Protein AF-A0A8J6Y4R6-F1 (afdb_monomer)

pLDDT: mean 85.33, std 13.42, range [35.78, 97.19]

Mean predicted aligned error: 8.2 Å

InterPro domains:
  IPR002528 Multi antimicrobial extrusion protein [PF01554] (42-124)
  IPR050222 Multi Antimicrobial Extrusion (MATE) [PTHR43298] (30-122)

Secondary structure (DSSP, 8-state):
-----------HHHHHHHHHHT----TTSS-HHHHHHHHHHHHHHHHHHHHHHHHHHHHHHHTT-HHHHHHHHHHHHHHHHHHHHHHHHHHHHHHHHHHHHHTT-HHHHHHHHHHHHHHHHHH-

Radius of gyration: 20.95 Å; Cα contacts (8 Å, |Δi|>4): 42; chains: 1; bounding box: 41×21×72 Å

Foldseek 3Di:
DDDDDDDDPDDLVVLLVCLVVVPDDDCLDDDVVSSCSSVVNVVVVVVVVVVVVVVVVLVVQVVVDPVSSVVVVVVVVVVCVVCVVVVVLVVVLVVQLVVCVSVVNNVSSVVSNVVSVVVVVVVD

Organism: NCBI:txid2886004

Structure (mmCIF, N/CA/C/O backbone):
data_AF-A0A8J6Y4R6-F1
#
_entry.id   AF-A0A8J6Y4R6-F1
#
loop_
_atom_site.group_PDB
_atom_site.id
_atom_site.type_symbol
_atom_site.label_atom_id
_atom_site.label_alt_id
_atom_site.label_comp_id
_atom_site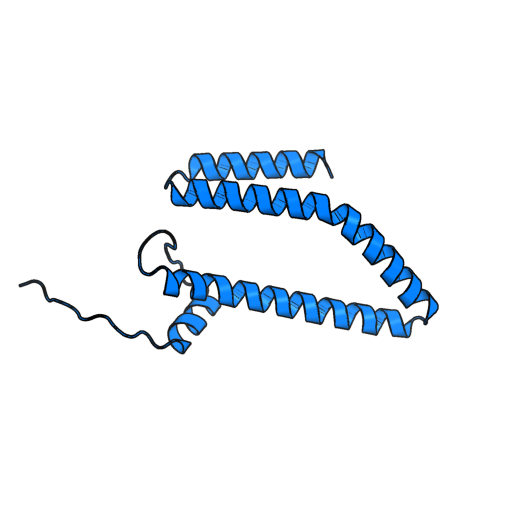.label_asym_id
_atom_site.label_entity_id
_atom_site.label_seq_id
_atom_site.pdbx_PDB_ins_code
_atom_site.Cartn_x
_atom_site.Cartn_y
_atom_site.Cartn_z
_atom_site.occupancy
_atom_site.B_iso_or_equiv
_atom_site.auth_seq_id
_atom_site.auth_comp_id
_atom_site.auth_asym_id
_atom_site.auth_atom_id
_atom_site.pdbx_PDB_model_num
ATOM 1 N N . MET A 1 1 ? 5.027 -7.018 -48.874 1.00 44.41 1 MET A N 1
AT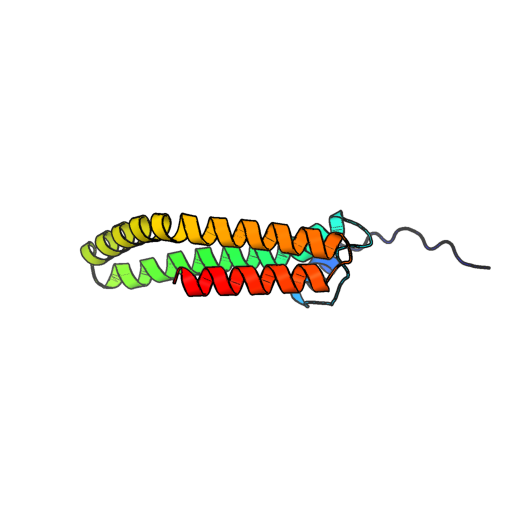OM 2 C CA . MET A 1 1 ? 4.641 -7.970 -47.812 1.00 44.41 1 MET A CA 1
ATOM 3 C C . MET A 1 1 ? 5.320 -7.558 -46.516 1.00 44.41 1 MET A C 1
ATOM 5 O O . MET A 1 1 ? 6.466 -7.919 -46.334 1.00 44.41 1 MET A O 1
ATOM 9 N N . VAL A 1 2 ? 4.667 -6.725 -45.706 1.00 45.47 2 VAL A N 1
ATOM 10 C CA . VAL A 1 2 ? 4.411 -6.880 -44.259 1.00 45.47 2 VAL A CA 1
ATOM 11 C C . VAL A 1 2 ? 3.341 -5.821 -43.972 1.00 45.47 2 VAL A C 1
ATOM 13 O O . VAL A 1 2 ? 3.485 -4.667 -44.365 1.00 45.47 2 VAL A O 1
ATOM 16 N N . ASN A 1 3 ? 2.206 -6.285 -43.468 1.00 35.78 3 ASN A N 1
ATOM 17 C CA . ASN A 1 3 ? 0.932 -5.583 -43.404 1.00 35.78 3 ASN A CA 1
ATOM 18 C C . ASN A 1 3 ? 0.993 -4.401 -42.424 1.00 35.78 3 ASN A C 1
ATOM 20 O O . ASN A 1 3 ? 1.485 -4.552 -41.309 1.00 35.78 3 ASN A O 1
ATOM 24 N N . ALA A 1 4 ? 0.481 -3.244 -42.838 1.00 46.03 4 ALA A N 1
ATOM 25 C CA . ALA A 1 4 ? 0.192 -2.134 -41.945 1.00 46.03 4 ALA A CA 1
ATOM 26 C C . ALA A 1 4 ? -1.105 -2.465 -41.194 1.00 46.03 4 ALA A C 1
ATOM 28 O O . ALA A 1 4 ? -2.193 -2.304 -41.744 1.00 46.03 4 ALA A O 1
ATOM 29 N N . GLU A 1 5 ? -1.004 -2.973 -39.967 1.00 38.25 5 GLU A N 1
ATOM 30 C CA . GLU A 1 5 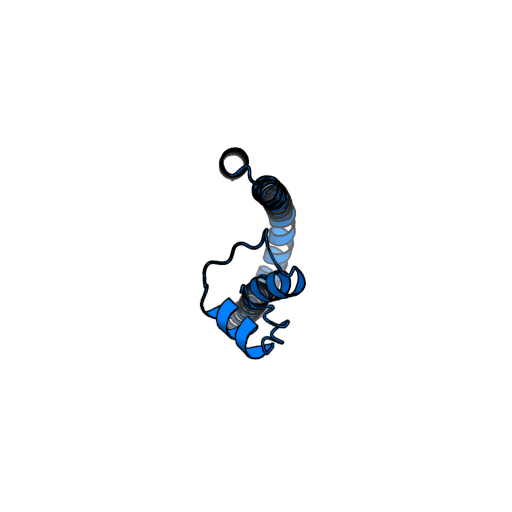? -2.175 -3.123 -39.103 1.00 38.25 5 GLU A CA 1
ATOM 31 C C . GLU A 1 5 ? -2.458 -1.803 -38.371 1.00 38.25 5 GLU A C 1
ATOM 33 O O . GLU A 1 5 ? -1.624 -1.244 -37.661 1.00 38.25 5 GLU A O 1
ATOM 38 N N . SER A 1 6 ? -3.655 -1.292 -38.644 1.00 37.62 6 SER A N 1
ATOM 39 C CA . SER A 1 6 ? -4.318 -0.098 -38.118 1.00 37.62 6 SER A CA 1
ATOM 40 C C . SER A 1 6 ? -4.369 -0.021 -36.583 1.00 37.62 6 SER A C 1
ATOM 42 O O . SER A 1 6 ? -4.379 -1.062 -35.926 1.00 37.62 6 SER A O 1
ATOM 44 N N . PRO A 1 7 ? -4.510 1.186 -35.993 1.00 44.25 7 PRO A N 1
ATOM 45 C CA . PRO A 1 7 ? -4.631 1.356 -34.550 1.00 44.25 7 PRO A CA 1
ATOM 46 C C . PRO A 1 7 ? -5.968 0.771 -34.087 1.00 44.25 7 PRO A C 1
ATOM 48 O O . PRO A 1 7 ? -7.032 1.317 -34.368 1.00 44.25 7 PRO A O 1
ATOM 51 N N . THR A 1 8 ? -5.936 -0.367 -33.401 1.00 50.75 8 THR A N 1
ATOM 52 C CA . THR A 1 8 ? -7.132 -0.940 -32.790 1.00 50.75 8 THR A CA 1
ATOM 53 C C . THR A 1 8 ? -7.563 -0.052 -31.624 1.00 50.75 8 THR A C 1
ATOM 55 O O . THR A 1 8 ? -6.899 0.010 -30.587 1.00 50.75 8 THR A O 1
ATOM 58 N N . GLU A 1 9 ? -8.695 0.640 -31.777 1.00 51.38 9 GLU A N 1
ATOM 59 C CA . GLU A 1 9 ? -9.468 1.179 -30.657 1.00 51.38 9 GLU A CA 1
ATOM 60 C C . GLU A 1 9 ? -9.895 0.007 -29.759 1.00 51.38 9 GLU A C 1
ATOM 62 O O . GLU A 1 9 ? -10.967 -0.582 -29.900 1.00 51.38 9 GLU A O 1
ATOM 67 N N . HIS A 1 10 ? -9.017 -0.402 -28.845 1.00 57.34 10 HIS A N 1
ATOM 68 C CA . HIS A 1 10 ? -9.371 -1.377 -27.830 1.00 57.34 10 HIS A CA 1
ATOM 69 C C . HIS A 1 10 ? -10.364 -0.727 -26.868 1.00 57.34 10 HIS A C 1
ATOM 71 O O . HIS A 1 10 ? -10.035 0.222 -26.156 1.00 57.34 10 HIS A O 1
ATOM 77 N N . SER A 1 11 ? -11.589 -1.258 -26.870 1.00 72.12 11 SER A N 1
ATOM 78 C CA . SER A 1 11 ? -12.680 -0.835 -25.993 1.00 72.12 11 SER A CA 1
ATOM 79 C C . SER A 1 11 ? -12.198 -0.709 -24.544 1.00 72.12 11 SER A C 1
ATOM 81 O O . SER A 1 11 ? -11.595 -1.636 -24.001 1.00 72.12 11 SER A O 1
ATOM 83 N N . PHE A 1 12 ? -12.496 0.426 -23.909 1.00 77.94 12 PHE A N 1
ATOM 84 C CA . PHE A 1 12 ? -12.183 0.725 -22.506 1.00 77.94 12 PHE A CA 1
ATOM 85 C C . PHE A 1 12 ? -12.507 -0.448 -21.563 1.00 77.94 12 PHE A C 1
ATOM 87 O O . PHE A 1 12 ? -11.695 -0.820 -20.717 1.00 77.94 12 PHE A O 1
ATOM 94 N N . PHE A 1 13 ? -13.647 -1.110 -21.784 1.00 80.88 13 PHE A N 1
ATOM 95 C CA . PHE A 1 13 ? -14.081 -2.276 -21.011 1.00 80.88 13 PHE A CA 1
ATOM 96 C C . PHE A 1 13 ? -13.143 -3.482 -21.122 1.00 80.88 13 PHE A C 1
ATOM 98 O O . PHE A 1 13 ? -12.977 -4.221 -20.152 1.00 80.88 13 PHE A O 1
ATOM 105 N N . ALA A 1 14 ? -12.514 -3.693 -22.280 1.00 81.12 14 ALA A N 1
ATOM 106 C CA . 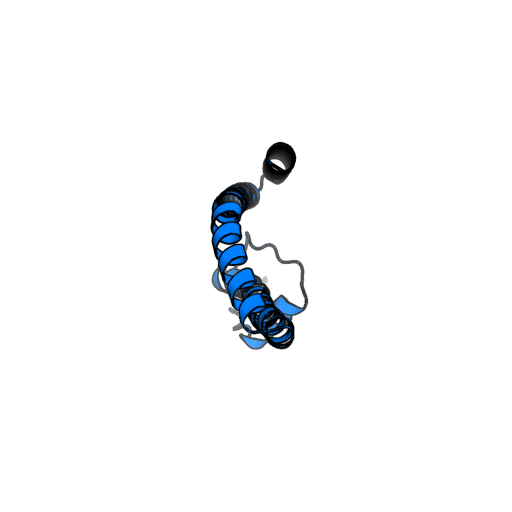ALA A 1 14 ? -11.540 -4.765 -22.449 1.00 81.12 14 ALA A CA 1
ATOM 107 C C . ALA A 1 14 ? -10.274 -4.486 -21.625 1.00 81.12 14 ALA A C 1
ATOM 109 O O . ALA A 1 14 ? -9.812 -5.377 -20.921 1.00 81.12 14 ALA A O 1
ATOM 110 N N . THR A 1 15 ? -9.782 -3.243 -21.628 1.00 82.25 15 THR A N 1
ATOM 111 C CA . THR A 1 15 ? -8.611 -2.830 -20.834 1.00 82.25 15 THR A CA 1
ATOM 112 C C . THR A 1 15 ? -8.870 -2.940 -19.331 1.00 82.25 15 THR A C 1
ATOM 114 O O . THR A 1 15 ? -8.024 -3.449 -18.603 1.00 82.25 15 THR A O 1
ATOM 117 N N . VAL A 1 16 ? -10.054 -2.531 -18.864 1.00 83.38 16 VAL A N 1
ATOM 118 C CA . VAL A 1 16 ? -10.451 -2.686 -17.452 1.00 83.38 16 VAL A CA 1
ATOM 119 C C . VAL A 1 16 ? -10.523 -4.164 -17.061 1.00 83.38 16 VAL A C 1
ATOM 121 O O . VAL A 1 16 ? -10.023 -4.559 -16.009 1.00 83.38 16 VAL A O 1
ATOM 124 N N . ARG A 1 17 ? -11.095 -5.013 -17.922 1.00 83.69 17 ARG A N 1
ATOM 125 C CA . ARG A 1 17 ? -11.133 -6.464 -17.694 1.00 83.69 17 ARG A CA 1
ATOM 126 C C . ARG A 1 17 ? -9.728 -7.067 -17.628 1.00 83.69 17 ARG A C 1
ATOM 128 O O . ARG A 1 17 ? -9.493 -7.953 -16.810 1.00 83.69 17 ARG A O 1
ATOM 135 N N . ASP A 1 18 ? -8.816 -6.619 -18.48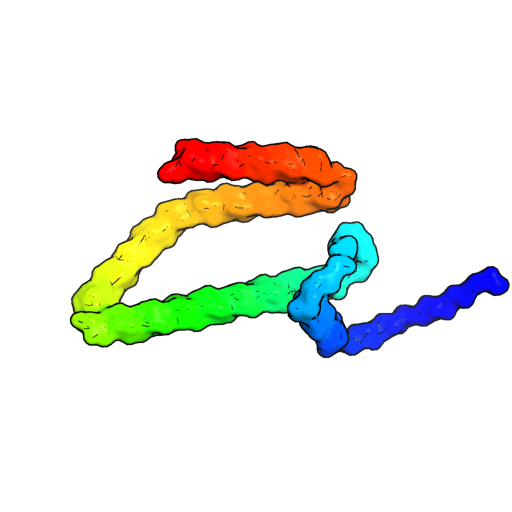3 1.00 84.44 18 ASP A N 1
ATOM 136 C CA . ASP A 1 18 ? -7.434 -7.103 -18.503 1.00 84.44 18 ASP A CA 1
ATOM 137 C C . ASP A 1 18 ? -6.669 -6.674 -17.239 1.00 84.44 18 ASP A C 1
ATOM 139 O O . ASP A 1 18 ? -5.904 -7.475 -16.700 1.00 84.44 18 ASP A O 1
ATOM 143 N N . ALA A 1 19 ? -6.943 -5.470 -16.719 1.00 84.94 19 ALA A N 1
ATOM 144 C CA . ALA A 1 19 ? -6.399 -4.985 -15.449 1.00 84.94 19 ALA A CA 1
ATOM 145 C C . ALA A 1 19 ? -6.795 -5.895 -14.275 1.00 84.94 19 ALA A C 1
ATOM 147 O O . ALA A 1 19 ? -5.951 -6.291 -13.477 1.00 84.94 19 ALA A O 1
ATOM 148 N N . ILE A 1 20 ? -8.070 -6.297 -14.213 1.00 85.31 20 ILE A N 1
ATOM 149 C CA . ILE A 1 20 ? -8.592 -7.179 -13.153 1.00 85.31 20 ILE A CA 1
ATOM 150 C C . ILE A 1 20 ? -8.025 -8.602 -13.273 1.00 85.31 20 ILE A C 1
ATOM 152 O O . ILE A 1 20 ? -7.790 -9.265 -12.267 1.00 85.31 20 ILE A O 1
ATOM 156 N N . LYS A 1 21 ? -7.790 -9.088 -14.498 1.00 84.88 21 LYS A N 1
ATOM 157 C CA . LYS A 1 21 ? -7.234 -10.430 -14.740 1.00 84.88 21 LYS A CA 1
ATOM 158 C C . LYS A 1 21 ? -5.740 -10.550 -14.420 1.00 84.88 21 LYS A C 1
ATOM 160 O O . LYS A 1 21 ? -5.238 -11.671 -14.411 1.00 84.88 21 LYS A O 1
ATOM 165 N N . GLY A 1 22 ? -5.035 -9.439 -14.188 1.00 77.31 22 GLY A N 1
ATOM 166 C CA . GLY A 1 22 ? -3.611 -9.449 -13.839 1.00 77.31 22 GLY A CA 1
ATOM 167 C C . GLY A 1 22 ? -2.704 -9.961 -14.961 1.00 77.31 22 GLY A C 1
ATOM 168 O O . GLY A 1 22 ? -1.722 -10.652 -14.699 1.00 77.31 22 GLY A O 1
ATOM 169 N N . VAL A 1 23 ? -3.038 -9.676 -16.224 1.00 77.00 23 VAL A N 1
ATOM 170 C CA . VAL A 1 23 ? -2.247 -10.148 -17.373 1.00 77.00 23 VAL A CA 1
ATOM 171 C C . VAL A 1 23 ? -0.874 -9.458 -17.375 1.00 77.00 23 VAL A C 1
ATOM 173 O O . VAL A 1 23 ? -0.843 -8.224 -17.388 1.00 77.00 23 VAL A O 1
ATOM 176 N N . PRO A 1 24 ? 0.254 -10.197 -17.419 1.00 73.12 24 PRO A N 1
ATOM 177 C CA . PRO A 1 24 ? 1.585 -9.595 -17.414 1.00 73.12 24 PRO A CA 1
ATOM 178 C C . PRO A 1 24 ? 1.760 -8.674 -18.627 1.00 73.12 24 PRO A C 1
ATOM 180 O O . PRO A 1 24 ? 1.684 -9.115 -19.772 1.00 73.12 24 PRO A O 1
ATOM 183 N N . HIS A 1 25 ? 1.976 -7.388 -18.358 1.00 77.06 25 HIS A N 1
ATOM 184 C CA . HIS A 1 25 ? 2.242 -6.352 -19.351 1.00 77.06 25 HIS A CA 1
ATOM 185 C C . HIS A 1 25 ? 3.549 -5.648 -19.001 1.00 77.06 25 HIS A C 1
ATOM 187 O O . HIS A 1 25 ? 3.800 -5.329 -17.840 1.00 77.06 25 HIS A O 1
ATOM 193 N N . ASP A 1 26 ? 4.374 -5.379 -20.012 1.00 81.56 26 ASP A N 1
ATOM 194 C CA . ASP A 1 26 ? 5.494 -4.461 -19.846 1.00 81.56 26 ASP A CA 1
ATOM 195 C C . ASP A 1 26 ? 4.961 -3.025 -19.886 1.00 81.56 26 ASP A C 1
ATOM 197 O O . ASP A 1 26 ? 4.624 -2.500 -20.942 1.00 81.56 26 ASP A O 1
ATOM 201 N N . TYR A 1 27 ? 4.883 -2.387 -18.721 1.00 82.94 27 TYR A N 1
ATOM 202 C CA . TYR A 1 27 ? 4.403 -1.010 -18.587 1.00 82.94 27 TYR A CA 1
ATOM 203 C C . TYR A 1 27 ? 5.428 0.043 -19.031 1.00 82.94 27 TYR A C 1
ATOM 205 O O . TYR A 1 27 ? 5.107 1.229 -19.075 1.00 82.94 27 TYR A O 1
ATOM 213 N N . THR A 1 28 ? 6.657 -0.367 -19.359 1.00 81.38 28 THR A N 1
ATOM 214 C CA . THR A 1 28 ? 7.720 0.536 -19.831 1.00 81.38 28 THR A CA 1
ATOM 215 C C . THR A 1 28 ? 7.767 0.661 -21.357 1.00 81.38 28 THR A C 1
ATOM 217 O O . THR A 1 28 ? 8.542 1.458 -21.886 1.00 81.38 28 THR A O 1
ATOM 220 N N . SER A 1 29 ? 6.946 -0.109 -22.078 1.00 76.62 29 SER A N 1
ATOM 221 C CA . SER A 1 29 ? 6.828 -0.057 -23.534 1.00 76.62 29 SER A CA 1
ATOM 222 C C . SER A 1 29 ? 5.356 0.003 -23.974 1.00 76.62 29 SER A C 1
ATOM 224 O O . SER A 1 29 ? 4.466 -0.535 -23.323 1.00 76.62 29 SER A O 1
ATOM 226 N N . GLY A 1 30 ? 5.070 0.698 -25.081 1.00 80.12 30 GLY A N 1
ATOM 227 C CA . GLY A 1 30 ? 3.714 0.815 -25.640 1.00 80.12 30 GLY A CA 1
ATOM 228 C C . GLY A 1 30 ? 2.962 2.103 -25.271 1.00 80.12 30 GLY A C 1
ATOM 229 O O . GLY A 1 30 ? 3.559 3.152 -25.041 1.00 80.12 30 GLY A O 1
ATOM 230 N N . ASN A 1 31 ? 1.623 2.048 -25.296 1.00 86.44 31 ASN A N 1
ATOM 231 C CA . ASN A 1 31 ? 0.758 3.215 -25.094 1.00 86.44 31 ASN A CA 1
ATOM 232 C C . ASN A 1 31 ? 0.610 3.561 -23.599 1.00 86.44 31 ASN A C 1
ATOM 234 O O . ASN A 1 31 ? -0.046 2.831 -22.851 1.00 86.44 31 ASN A O 1
ATOM 238 N N . LEU A 1 32 ? 1.147 4.719 -23.200 1.00 85.56 32 LEU A N 1
ATOM 239 C CA . LEU A 1 32 ? 1.101 5.245 -21.832 1.00 85.56 32 LEU A CA 1
ATOM 240 C C . LEU A 1 32 ? -0.325 5.326 -21.267 1.00 85.56 32 LEU A C 1
ATOM 242 O O . LEU A 1 32 ? -0.549 4.950 -20.119 1.00 85.56 32 LEU A O 1
ATOM 246 N N . GLY A 1 33 ? -1.307 5.752 -22.068 1.00 86.25 33 GLY A N 1
ATOM 247 C CA . GLY A 1 33 ? -2.694 5.874 -21.608 1.00 86.25 33 GLY A CA 1
ATOM 248 C C . GLY A 1 33 ? -3.295 4.530 -21.187 1.00 86.25 33 GLY A C 1
ATOM 249 O O . GLY A 1 33 ? -4.011 4.448 -20.191 1.00 86.25 33 GLY A O 1
ATOM 250 N N . ARG A 1 34 ? -2.940 3.449 -21.892 1.00 85.69 34 ARG A N 1
ATOM 251 C CA . ARG A 1 34 ? -3.374 2.091 -21.540 1.00 85.69 34 ARG A CA 1
ATOM 252 C C . ARG A 1 34 ? -2.677 1.596 -20.274 1.00 85.69 34 ARG A C 1
ATOM 254 O O . ARG A 1 34 ? -3.340 1.011 -19.424 1.00 85.69 34 ARG A O 1
ATOM 261 N N . ALA A 1 35 ? -1.373 1.845 -20.141 1.00 87.94 35 ALA A N 1
ATOM 262 C CA . ALA A 1 35 ? -0.607 1.476 -18.952 1.00 87.94 35 ALA A CA 1
ATOM 263 C C . ALA A 1 35 ? -1.155 2.162 -17.689 1.00 87.94 35 ALA A C 1
ATOM 265 O O . ALA A 1 35 ? -1.343 1.501 -16.670 1.00 87.94 35 ALA A O 1
ATOM 266 N N . ILE A 1 36 ? -1.502 3.451 -17.785 1.00 89.81 36 ILE A N 1
ATOM 267 C CA . ILE A 1 36 ? -2.134 4.195 -16.688 1.00 89.81 36 ILE A CA 1
ATOM 268 C C . ILE A 1 36 ? -3.451 3.532 -16.277 1.00 89.81 36 ILE A C 1
ATOM 270 O O . ILE A 1 36 ? -3.645 3.285 -15.095 1.00 89.81 36 ILE A O 1
ATOM 274 N N . ILE A 1 37 ? -4.336 3.191 -17.222 1.00 89.06 37 ILE A N 1
ATOM 275 C CA . ILE A 1 37 ? -5.621 2.545 -16.896 1.00 89.06 37 ILE A CA 1
ATOM 276 C C . ILE A 1 37 ? -5.404 1.161 -16.266 1.00 89.06 37 ILE A C 1
ATOM 278 O O . ILE A 1 37 ? -6.064 0.831 -15.283 1.00 89.06 37 ILE A O 1
ATOM 282 N N . LEU A 1 38 ? -4.469 0.366 -16.796 1.00 90.06 38 LEU A N 1
ATOM 283 C CA . LEU A 1 38 ? -4.155 -0.967 -16.270 1.00 90.06 38 LEU A CA 1
ATOM 284 C C . LEU A 1 38 ? -3.671 -0.928 -14.812 1.00 90.06 38 LEU A C 1
ATOM 286 O O . LEU A 1 38 ? -4.025 -1.817 -14.045 1.00 90.06 38 LEU A O 1
ATOM 290 N N . LEU A 1 39 ? -2.902 0.096 -14.426 1.00 91.25 39 LEU A N 1
ATOM 291 C CA . LEU A 1 39 ? -2.414 0.277 -13.053 1.00 91.25 39 LEU A CA 1
ATOM 292 C C . LEU A 1 39 ? -3.426 1.001 -12.149 1.00 91.25 39 LEU A C 1
ATOM 294 O O . LEU A 1 39 ? -3.535 0.686 -10.967 1.00 91.25 39 LEU A O 1
ATOM 298 N N . ALA A 1 40 ? -4.191 1.950 -12.691 1.00 92.12 40 ALA A N 1
ATOM 299 C CA . ALA A 1 40 ? -5.147 2.745 -11.925 1.00 92.12 40 ALA A CA 1
ATOM 300 C C . ALA A 1 40 ? -6.367 1.931 -11.479 1.00 92.12 40 ALA A C 1
ATOM 302 O O . ALA A 1 40 ? -6.862 2.141 -10.378 1.00 92.12 40 ALA A O 1
ATOM 303 N N . VAL A 1 41 ? -6.855 0.994 -12.300 1.00 92.94 41 VAL A N 1
ATOM 304 C CA . VAL A 1 41 ? -8.017 0.153 -11.950 1.00 92.94 41 VAL A CA 1
ATOM 305 C C . VAL A 1 41 ? -7.812 -0.624 -10.639 1.00 92.94 41 VAL A C 1
ATOM 307 O O . VAL A 1 41 ? -8.650 -0.473 -9.748 1.00 92.94 41 VAL A O 1
ATOM 310 N N . PRO A 1 42 ? -6.742 -1.429 -10.466 1.00 91.88 42 PRO A N 1
ATOM 311 C CA . PRO A 1 42 ? -6.515 -2.136 -9.208 1.00 91.88 42 PRO A CA 1
ATOM 312 C C . PRO A 1 42 ? -6.233 -1.180 -8.042 1.00 91.88 42 PRO A C 1
ATOM 314 O O . PRO A 1 42 ? -6.733 -1.418 -6.950 1.00 91.88 42 PRO A O 1
ATOM 317 N N . MET A 1 43 ? -5.519 -0.073 -8.273 1.00 93.56 43 MET A N 1
ATOM 318 C CA . MET A 1 43 ? -5.229 0.929 -7.237 1.00 93.56 43 MET A CA 1
ATOM 319 C C . MET A 1 43 ? -6.499 1.622 -6.717 1.00 93.56 43 MET A C 1
ATOM 321 O O . MET A 1 43 ? -6.677 1.798 -5.518 1.00 93.56 43 MET A O 1
ATOM 325 N N . VAL A 1 44 ? -7.426 1.996 -7.600 1.00 95.25 44 VAL A N 1
ATOM 326 C CA . VAL A 1 44 ? -8.715 2.571 -7.185 1.00 95.25 44 VAL A CA 1
ATOM 327 C C . VAL A 1 44 ? -9.543 1.536 -6.426 1.00 95.25 44 VAL A C 1
ATOM 329 O O . VAL A 1 44 ? -10.193 1.879 -5.442 1.00 95.25 44 VAL A O 1
ATOM 332 N N . LEU A 1 45 ? -9.514 0.271 -6.853 1.00 94.25 45 LEU A N 1
ATOM 333 C CA . LEU A 1 45 ? -10.209 -0.805 -6.149 1.00 94.25 45 LEU A CA 1
ATOM 334 C C . LEU A 1 45 ? -9.653 -1.012 -4.731 1.00 94.25 45 LEU A C 1
ATOM 336 O O . LEU A 1 45 ? -10.437 -1.192 -3.801 1.00 94.25 45 LEU A O 1
ATOM 340 N N . GLU A 1 46 ? -8.332 -0.946 -4.568 1.00 94.50 46 GLU A N 1
ATOM 341 C CA . GLU A 1 46 ? -7.658 -0.962 -3.266 1.00 94.50 46 GLU A CA 1
ATOM 342 C C . GLU A 1 46 ? -8.152 0.184 -2.370 1.00 94.50 46 GLU A C 1
ATOM 344 O O . GLU A 1 46 ? -8.642 -0.077 -1.274 1.00 94.50 46 GLU A O 1
ATOM 349 N N . MET A 1 47 ? -8.139 1.426 -2.866 1.00 95.81 47 MET A N 1
ATOM 350 C CA . MET A 1 47 ? -8.614 2.603 -2.118 1.00 95.81 47 MET A CA 1
ATOM 351 C C . MET A 1 47 ? -10.092 2.489 -1.710 1.00 95.81 47 MET A C 1
ATOM 353 O O . MET A 1 47 ? -10.486 2.897 -0.617 1.00 95.81 47 MET A O 1
ATOM 357 N N . VAL A 1 48 ? -10.937 1.912 -2.573 1.00 97.19 48 VAL A N 1
ATOM 358 C CA . VAL A 1 48 ? -12.347 1.649 -2.243 1.00 97.19 48 VAL A CA 1
ATOM 359 C C . VAL A 1 48 ? -12.458 0.607 -1.130 1.00 97.19 48 VAL A C 1
ATOM 361 O O . VAL A 1 48 ? -13.252 0.794 -0.209 1.00 97.19 48 VAL A O 1
ATOM 364 N N . MET A 1 49 ? -11.675 -0.473 -1.186 1.00 96.50 49 MET A N 1
ATOM 365 C CA . MET A 1 49 ? -11.664 -1.492 -0.132 1.00 96.50 49 MET A CA 1
ATOM 366 C C . MET A 1 49 ? -11.168 -0.932 1.202 1.00 96.50 49 MET A C 1
ATOM 368 O O . MET A 1 49 ? -11.775 -1.224 2.231 1.00 96.50 49 MET A O 1
ATOM 372 N N . GLU A 1 50 ? -10.131 -0.093 1.189 1.00 95.19 50 GLU A N 1
ATOM 373 C CA . GLU A 1 50 ? -9.628 0.600 2.380 1.00 95.19 50 GLU A CA 1
ATOM 374 C C . GLU A 1 50 ? -10.710 1.494 3.007 1.00 95.19 50 GLU A C 1
ATOM 376 O O . GLU A 1 50 ? -10.975 1.415 4.207 1.00 95.19 50 GLU A O 1
ATOM 381 N N . SER A 1 51 ? -11.419 2.278 2.190 1.00 95.69 51 SER A N 1
ATOM 382 C CA . SER A 1 51 ? -12.521 3.122 2.667 1.00 95.69 51 SER A CA 1
ATOM 383 C C . SER A 1 51 ? -13.677 2.305 3.258 1.00 95.69 51 SER A C 1
ATOM 385 O O . SER A 1 51 ? -14.202 2.650 4.319 1.00 95.69 51 SER A O 1
ATOM 387 N N . VAL A 1 52 ? -14.063 1.199 2.610 1.00 97.00 52 VAL A N 1
ATOM 388 C CA . VAL A 1 52 ? -15.097 0.289 3.132 1.00 97.00 52 VAL A CA 1
ATOM 389 C C . VAL A 1 52 ? -14.654 -0.331 4.455 1.00 97.00 52 VAL A C 1
ATOM 391 O O . VAL A 1 52 ? -15.454 -0.403 5.389 1.00 97.00 52 VAL A O 1
ATOM 394 N N . PHE A 1 53 ? -13.387 -0.736 4.558 1.00 94.81 53 PHE A N 1
ATOM 395 C CA . PHE A 1 53 ? -12.820 -1.275 5.787 1.00 94.81 53 PHE A CA 1
ATOM 396 C C . PHE A 1 53 ? -12.910 -0.268 6.939 1.00 94.81 53 PHE A C 1
ATOM 398 O O . PHE A 1 53 ? -13.414 -0.630 8.000 1.00 94.81 53 PHE A O 1
ATOM 405 N N . ALA A 1 54 ? -12.537 0.996 6.715 1.00 91.25 54 ALA A 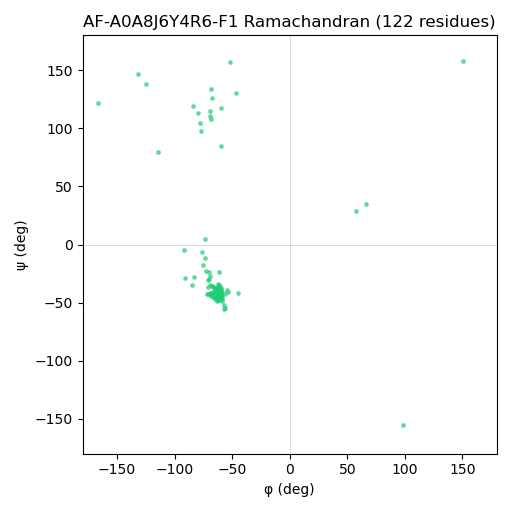N 1
ATOM 406 C CA . ALA A 1 54 ? -12.639 2.049 7.728 1.00 91.25 54 ALA A CA 1
ATOM 407 C C . ALA A 1 54 ? -14.086 2.262 8.219 1.00 91.25 54 ALA A C 1
ATOM 409 O O . ALA A 1 54 ? -14.340 2.386 9.418 1.00 91.25 54 ALA A O 1
ATOM 410 N N . VAL A 1 55 ? -15.068 2.242 7.309 1.00 92.88 55 VAL A N 1
ATOM 411 C CA . VAL A 1 55 ? -16.492 2.353 7.679 1.00 92.88 55 VAL A CA 1
ATOM 412 C C . VAL A 1 55 ? -16.950 1.146 8.498 1.00 92.88 55 VAL A C 1
ATOM 414 O O . VAL A 1 55 ? -17.656 1.307 9.497 1.00 92.88 55 VAL A O 1
ATOM 417 N N . CYS A 1 56 ? -16.565 -0.063 8.087 1.00 94.62 56 CYS A N 1
ATOM 418 C CA . CYS A 1 56 ? -16.880 -1.277 8.829 1.00 94.62 56 CYS A CA 1
ATOM 419 C C . CYS A 1 56 ? -16.258 -1.257 10.231 1.00 94.62 56 CYS A C 1
ATOM 421 O O . CYS A 1 56 ? -16.961 -1.575 11.190 1.00 94.62 56 CYS A O 1
ATOM 423 N N . ASP A 1 57 ? -14.995 -0.850 10.361 1.00 90.50 57 ASP A N 1
ATOM 424 C CA . ASP A 1 57 ? -14.291 -0.751 11.643 1.00 90.50 57 ASP A CA 1
ATOM 425 C C . ASP A 1 57 ? -15.043 0.158 12.625 1.00 90.50 57 ASP A C 1
ATOM 427 O O . ASP A 1 57 ? -15.497 -0.293 13.683 1.00 90.50 57 ASP A O 1
ATOM 431 N N . ILE A 1 58 ? -15.328 1.398 12.213 1.00 88.75 58 ILE A N 1
ATOM 432 C CA . ILE A 1 58 ? -16.074 2.361 13.035 1.00 88.75 58 ILE A CA 1
ATOM 433 C C . ILE A 1 58 ? -17.469 1.830 13.382 1.00 88.75 58 ILE A C 1
ATOM 435 O O . ILE A 1 58 ? -17.929 1.999 14.513 1.00 88.75 58 ILE A O 1
ATOM 439 N N . PHE A 1 59 ? -18.154 1.162 12.450 1.00 90.75 59 PHE A N 1
ATOM 440 C CA . PHE A 1 59 ? -19.474 0.581 12.706 1.00 90.75 59 PHE A CA 1
ATOM 441 C C . PHE A 1 59 ? -19.452 -0.473 13.822 1.00 90.75 59 PHE A C 1
ATOM 443 O O . PHE A 1 59 ? -20.363 -0.504 14.656 1.00 90.75 59 PHE A O 1
ATOM 450 N N . PHE A 1 60 ? -18.431 -1.333 13.863 1.00 90.81 60 PHE A N 1
ATOM 451 C CA . PHE A 1 60 ? -18.283 -2.318 14.934 1.00 90.81 60 PHE A CA 1
ATOM 452 C C . PHE A 1 60 ? -17.868 -1.665 16.255 1.00 90.81 60 PHE A C 1
ATOM 454 O O . PHE A 1 60 ? -18.461 -1.981 17.290 1.00 90.81 60 PHE A O 1
ATOM 461 N N . VAL A 1 61 ? -16.932 -0.714 16.229 1.00 88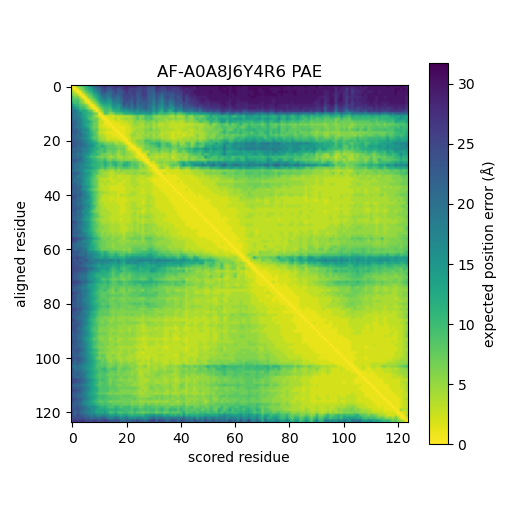.81 61 VAL A N 1
ATOM 462 C CA . VAL A 1 61 ? -16.497 0.029 17.424 1.00 88.81 61 VAL A CA 1
ATOM 463 C C . VAL A 1 61 ? -17.659 0.817 18.041 1.00 88.81 61 VAL A C 1
ATOM 465 O O . VAL A 1 61 ? -17.843 0.802 19.259 1.00 88.81 61 VAL A O 1
ATOM 468 N N . ALA A 1 62 ? -18.514 1.429 17.217 1.00 86.69 62 ALA A N 1
ATOM 469 C CA . ALA A 1 62 ? -19.676 2.195 17.668 1.00 86.69 62 ALA A CA 1
ATOM 470 C C . ALA A 1 62 ? -20.697 1.372 18.457 1.00 86.69 62 ALA A C 1
ATOM 472 O O . ALA A 1 62 ? -21.421 1.924 19.286 1.00 86.69 62 ALA A O 1
ATOM 473 N N . ARG A 1 63 ? -20.733 0.050 18.261 1.00 85.69 63 ARG A N 1
ATOM 474 C CA . ARG A 1 63 ? -21.603 -0.845 19.036 1.00 85.69 63 ARG A CA 1
ATOM 475 C C . ARG A 1 63 ? -21.101 -1.108 20.457 1.00 85.69 63 ARG A C 1
ATOM 477 O O . ARG A 1 63 ? -21.888 -1.567 21.278 1.00 85.69 63 ARG A O 1
ATOM 484 N N . ILE A 1 64 ? -19.829 -0.834 20.748 1.00 85.62 64 ILE A N 1
ATOM 485 C CA . ILE A 1 64 ? -19.222 -1.044 22.073 1.00 85.62 64 ILE A CA 1
ATOM 486 C C . ILE A 1 64 ? -19.523 0.142 23.005 1.00 85.62 64 ILE A C 1
ATOM 488 O O . ILE A 1 64 ? -19.640 -0.032 24.215 1.00 85.62 64 ILE A O 1
ATOM 492 N N . GLY A 1 65 ? -19.712 1.338 22.445 1.00 84.50 65 GLY A N 1
ATOM 493 C CA . GLY A 1 65 ? -20.099 2.540 23.177 1.00 84.50 65 GLY A CA 1
ATOM 494 C C . GLY A 1 65 ? -19.565 3.805 22.512 1.00 84.50 65 GLY A C 1
ATOM 495 O O . GLY A 1 65 ? -18.580 3.772 21.776 1.00 84.50 65 GLY A O 1
ATOM 496 N N . THR A 1 66 ? -20.196 4.944 22.790 1.00 81.25 66 THR A N 1
ATOM 497 C CA . THR A 1 66 ? -19.781 6.249 22.247 1.00 81.25 66 THR A CA 1
ATOM 498 C C . THR A 1 66 ? -18.368 6.642 22.677 1.00 81.25 66 THR A C 1
ATOM 500 O O . THR A 1 66 ? -17.612 7.192 21.878 1.00 81.25 66 THR A O 1
ATOM 503 N N . ASP A 1 67 ? -17.975 6.283 23.900 1.00 83.25 67 ASP A N 1
ATOM 504 C CA . ASP A 1 67 ? -16.640 6.567 24.439 1.00 83.25 67 ASP A CA 1
ATOM 505 C C . ASP A 1 67 ? -15.547 5.732 23.746 1.00 83.25 67 ASP A C 1
ATOM 507 O O . ASP A 1 67 ? -14.411 6.185 23.584 1.00 83.25 67 ASP A O 1
ATOM 511 N N . ALA A 1 68 ? -15.894 4.530 23.269 1.00 79.69 68 ALA A N 1
ATOM 512 C CA . ALA A 1 68 ? -14.981 3.676 22.513 1.00 79.69 68 ALA A CA 1
ATOM 513 C C . ALA A 1 68 ? -14.654 4.285 21.140 1.00 79.69 68 ALA A C 1
ATOM 515 O O . ALA A 1 68 ? -13.489 4.324 20.754 1.00 79.69 68 ALA A O 1
ATOM 516 N N . VAL A 1 69 ? -15.649 4.843 20.439 1.00 82.81 69 VAL A N 1
ATOM 517 C CA . VAL A 1 69 ? -15.435 5.528 19.146 1.00 82.81 69 VAL A CA 1
ATOM 518 C C . VAL A 1 69 ? -14.546 6.755 19.313 1.00 82.81 69 VAL A C 1
ATOM 520 O O . VAL A 1 69 ? -13.616 6.948 18.534 1.00 82.81 69 VAL A O 1
ATOM 523 N N . ALA A 1 70 ? -14.794 7.562 20.350 1.00 85.81 70 ALA A N 1
ATOM 524 C CA . ALA A 1 70 ? -13.970 8.733 20.641 1.00 85.81 70 ALA A CA 1
ATOM 525 C C . ALA A 1 70 ? -12.507 8.342 20.921 1.00 85.81 70 ALA A C 1
ATOM 527 O O . ALA A 1 70 ? -11.582 8.991 20.433 1.00 85.81 70 ALA A O 1
ATOM 528 N N . THR A 1 71 ? -12.292 7.243 21.648 1.00 87.25 71 THR A N 1
ATOM 529 C CA . THR A 1 71 ? -10.951 6.712 21.936 1.00 87.25 71 THR A CA 1
ATOM 530 C C . THR A 1 71 ? -10.248 6.205 20.674 1.00 87.25 71 THR A C 1
ATOM 532 O O . THR A 1 71 ? -9.060 6.482 20.479 1.00 87.25 71 THR A O 1
ATOM 535 N N . VAL A 1 72 ? -10.966 5.497 19.796 1.00 87.25 72 VAL A N 1
ATOM 536 C CA . VAL A 1 72 ? -10.418 5.006 18.523 1.00 87.25 72 VAL A CA 1
ATOM 537 C C . VAL A 1 72 ? -10.050 6.168 17.607 1.00 87.25 72 VAL A C 1
ATOM 539 O O . VAL A 1 72 ? -8.917 6.203 17.146 1.00 87.25 72 VAL A O 1
ATOM 542 N N . GLY A 1 73 ? -10.915 7.172 17.437 1.00 86.88 73 GLY A N 1
ATOM 543 C CA . GLY A 1 73 ? -10.606 8.333 16.591 1.00 86.88 73 GLY A CA 1
ATOM 544 C C . GLY A 1 73 ? -9.401 9.150 17.082 1.00 86.88 73 GLY A C 1
ATOM 545 O O . GLY A 1 73 ? -8.584 9.615 16.283 1.00 86.88 73 GLY A O 1
ATOM 546 N N . LEU A 1 74 ? -9.228 9.287 18.405 1.00 90.38 74 LEU A N 1
ATOM 547 C CA . LEU A 1 74 ? -8.034 9.922 18.981 1.00 90.38 74 LEU A CA 1
ATOM 548 C C . LEU A 1 74 ? -6.766 9.101 18.718 1.00 90.38 74 LEU A C 1
ATOM 550 O O . LEU A 1 74 ? -5.725 9.658 18.364 1.00 90.38 74 LEU A O 1
ATOM 554 N N . THR A 1 75 ? -6.855 7.781 18.873 1.00 90.06 75 THR A N 1
ATOM 555 C CA . THR A 1 75 ? -5.728 6.869 18.642 1.00 90.06 75 THR A CA 1
ATOM 556 C C . THR A 1 75 ? -5.362 6.816 17.159 1.00 90.06 75 THR A C 1
ATOM 558 O O . THR A 1 75 ? -4.186 6.893 16.826 1.00 90.06 75 THR A O 1
ATOM 561 N N . GLU A 1 76 ? -6.348 6.776 16.264 1.00 89.94 76 GLU A N 1
ATOM 562 C CA . GLU A 1 76 ? -6.172 6.833 14.810 1.00 89.94 76 GLU A CA 1
ATOM 563 C C . GLU A 1 76 ? -5.469 8.127 14.380 1.00 89.94 76 GLU A C 1
ATOM 565 O O . GLU A 1 76 ? -4.524 8.094 13.592 1.00 89.94 76 GLU A O 1
ATOM 570 N N . SER A 1 77 ? -5.858 9.269 14.954 1.00 90.62 77 SER A N 1
ATOM 571 C CA . SER A 1 77 ? -5.210 10.558 14.676 1.00 90.62 77 SER A CA 1
ATOM 572 C C . SER A 1 77 ? -3.725 10.547 15.063 1.00 90.62 77 SER A C 1
ATOM 574 O O . SER A 1 77 ? -2.877 11.046 14.319 1.00 90.62 77 SER A O 1
ATOM 576 N N . LEU A 1 78 ? -3.387 9.939 16.206 1.00 93.81 78 LEU A N 1
ATOM 577 C CA . LEU A 1 78 ? -1.997 9.763 16.641 1.00 93.81 78 LEU A CA 1
ATOM 578 C C . LEU A 1 78 ? -1.239 8.763 15.758 1.00 93.81 78 LEU A C 1
ATOM 580 O O . LEU A 1 78 ? -0.097 9.024 15.376 1.00 93.81 78 LEU A O 1
ATOM 584 N N . LEU A 1 79 ? -1.870 7.645 15.396 1.00 91.81 79 LEU A N 1
ATOM 585 C CA . LEU A 1 79 ? -1.299 6.644 14.494 1.00 91.81 79 LEU A CA 1
ATOM 586 C C . LEU A 1 79 ? -1.035 7.224 13.105 1.00 91.81 79 LEU A C 1
ATOM 588 O O . LEU A 1 79 ? 0.007 6.940 12.529 1.00 91.81 79 LEU A O 1
ATOM 592 N N . THR A 1 80 ? -1.907 8.094 12.596 1.00 90.50 80 THR A N 1
ATOM 593 C CA . THR A 1 80 ? -1.719 8.774 11.306 1.00 90.50 80 THR A CA 1
ATOM 594 C C . THR A 1 80 ? -0.428 9.590 11.296 1.00 90.50 80 THR A C 1
ATOM 596 O O . THR A 1 80 ? 0.316 9.563 10.317 1.00 90.50 80 THR A O 1
ATOM 599 N N . LEU A 1 81 ? -0.112 10.274 12.401 1.00 92.44 81 LEU A N 1
ATOM 600 C CA . LEU A 1 81 ? 1.141 11.018 12.531 1.00 92.44 81 LEU A CA 1
ATOM 601 C C . LEU A 1 81 ? 2.361 10.086 12.510 1.00 92.44 81 LEU A C 1
ATOM 603 O O . LEU A 1 81 ? 3.363 10.400 11.868 1.00 92.44 81 LEU A O 1
ATOM 607 N N . LEU A 1 82 ? 2.273 8.936 13.180 1.00 90.00 82 LEU A N 1
ATOM 608 C CA . LEU A 1 82 ? 3.335 7.927 13.177 1.00 90.00 82 LEU A CA 1
ATOM 609 C C . LEU A 1 82 ? 3.511 7.307 11.782 1.00 90.00 82 LEU A C 1
ATOM 611 O O . LEU A 1 82 ? 4.630 7.211 11.274 1.00 90.00 82 LEU A O 1
ATOM 615 N N . TYR A 1 83 ? 2.408 6.949 11.125 1.00 89.44 83 TYR A N 1
ATOM 616 C CA . TYR A 1 83 ? 2.416 6.377 9.783 1.00 89.44 83 TYR A CA 1
ATOM 617 C C . TYR A 1 83 ? 2.816 7.379 8.706 1.00 89.44 83 TYR A C 1
ATOM 619 O O . TYR A 1 83 ? 3.340 6.948 7.685 1.00 89.44 83 TYR A O 1
ATOM 627 N N . ALA A 1 84 ? 2.670 8.690 8.911 1.00 92.94 84 ALA A N 1
ATOM 628 C CA . ALA A 1 84 ? 3.080 9.693 7.927 1.00 92.94 84 ALA A CA 1
ATOM 629 C C . ALA A 1 84 ? 4.555 9.539 7.511 1.00 92.94 84 ALA A C 1
ATOM 631 O O . ALA A 1 84 ? 4.887 9.646 6.328 1.00 92.94 84 ALA A O 1
ATOM 632 N N . VAL A 1 85 ? 5.437 9.219 8.464 1.00 90.12 85 VAL A N 1
ATOM 633 C CA . VAL A 1 85 ? 6.859 8.961 8.184 1.00 90.12 85 VAL A CA 1
ATOM 634 C C . VAL A 1 85 ? 7.033 7.665 7.389 1.00 90.12 85 VAL A C 1
ATOM 636 O O . VAL A 1 85 ? 7.765 7.642 6.398 1.00 90.12 85 VAL A O 1
ATOM 639 N N . ALA A 1 86 ? 6.330 6.601 7.785 1.00 90.12 86 ALA A N 1
ATOM 640 C CA . ALA A 1 86 ? 6.381 5.304 7.111 1.00 90.12 86 ALA A CA 1
ATOM 641 C C . ALA A 1 86 ? 5.852 5.380 5.668 1.00 90.12 86 ALA A C 1
ATOM 643 O O . ALA A 1 86 ? 6.492 4.882 4.744 1.00 90.12 86 ALA A O 1
ATOM 644 N N . ILE A 1 87 ? 4.731 6.072 5.460 1.00 92.06 87 ILE A N 1
ATOM 645 C CA . ILE A 1 87 ? 4.128 6.336 4.150 1.00 92.06 87 ILE A CA 1
ATOM 646 C C . ILE A 1 87 ? 5.085 7.167 3.286 1.00 92.06 87 ILE A C 1
ATOM 648 O O . ILE A 1 87 ? 5.275 6.862 2.108 1.00 92.06 87 ILE A O 1
ATOM 652 N N . GLY A 1 88 ? 5.742 8.179 3.863 1.00 92.56 88 GLY A N 1
ATOM 653 C CA . GLY A 1 88 ? 6.761 8.966 3.167 1.00 92.56 88 GLY A CA 1
ATOM 654 C C . GLY A 1 88 ? 7.930 8.109 2.671 1.00 92.56 88 GLY A C 1
ATOM 655 O O . GLY A 1 88 ? 8.328 8.216 1.507 1.00 92.56 88 GLY A O 1
ATOM 656 N N . LEU A 1 89 ? 8.441 7.212 3.519 1.00 91.88 89 LEU A N 1
ATOM 657 C CA . LEU A 1 89 ? 9.491 6.266 3.140 1.00 91.88 89 LEU A CA 1
ATOM 658 C C . LEU A 1 89 ? 9.009 5.301 2.047 1.00 91.88 89 LEU A C 1
ATOM 660 O O . LEU A 1 89 ? 9.697 5.130 1.041 1.00 91.88 89 LEU A O 1
ATOM 664 N N . ALA A 1 90 ? 7.813 4.729 2.198 1.00 92.00 90 ALA A N 1
ATOM 665 C CA . ALA A 1 90 ? 7.223 3.814 1.223 1.00 92.00 90 ALA A CA 1
ATOM 666 C C . ALA A 1 90 ? 7.046 4.473 -0.158 1.00 92.00 90 ALA A C 1
ATOM 668 O O . ALA A 1 90 ? 7.395 3.875 -1.183 1.00 92.00 90 ALA A O 1
ATOM 669 N N . MET A 1 91 ? 6.582 5.727 -0.199 1.00 94.38 91 MET A N 1
ATOM 670 C CA . MET A 1 91 ? 6.482 6.505 -1.437 1.00 94.38 91 MET A CA 1
ATOM 671 C C . MET A 1 91 ? 7.858 6.754 -2.068 1.00 94.38 91 MET A C 1
ATOM 673 O O . MET A 1 91 ? 8.023 6.555 -3.275 1.00 94.38 91 MET A O 1
ATOM 677 N N . ALA A 1 92 ? 8.866 7.129 -1.272 1.00 93.88 92 ALA A N 1
ATOM 678 C CA . ALA A 1 92 ? 10.227 7.350 -1.762 1.00 93.88 92 ALA A CA 1
ATOM 679 C C . ALA A 1 92 ? 10.849 6.068 -2.344 1.00 93.88 92 ALA A C 1
ATOM 681 O O . ALA A 1 92 ? 11.432 6.092 -3.433 1.00 93.88 92 ALA A O 1
ATOM 682 N N . THR A 1 93 ? 10.679 4.932 -1.664 1.00 94.50 93 THR A N 1
ATOM 683 C CA . THR A 1 93 ? 11.118 3.619 -2.152 1.00 94.50 93 THR A CA 1
ATOM 684 C C . THR A 1 93 ? 10.416 3.245 -3.452 1.00 94.50 93 THR A C 1
ATOM 686 O O . THR A 1 93 ? 11.082 2.866 -4.416 1.00 94.50 93 THR A O 1
ATOM 689 N N . THR A 1 94 ? 9.092 3.402 -3.514 1.00 94.81 94 THR A N 1
ATOM 690 C CA . THR A 1 94 ? 8.301 3.093 -4.714 1.00 94.81 94 THR A CA 1
ATOM 691 C C . THR A 1 94 ? 8.757 3.933 -5.906 1.00 94.81 94 THR A C 1
ATOM 693 O O . THR A 1 94 ? 8.946 3.393 -6.997 1.00 94.81 94 THR A O 1
ATOM 696 N N . ALA A 1 95 ? 9.023 5.228 -5.707 1.00 95.62 95 ALA A N 1
ATOM 697 C CA . ALA A 1 95 ? 9.547 6.110 -6.750 1.00 95.62 95 ALA A CA 1
ATOM 698 C C . ALA A 1 95 ? 10.948 5.686 -7.231 1.00 95.62 95 ALA A C 1
ATOM 700 O O . ALA A 1 95 ? 11.200 5.628 -8.437 1.00 95.62 95 ALA A O 1
ATOM 701 N N . MET A 1 96 ? 11.849 5.340 -6.304 1.00 95.31 96 MET A N 1
ATOM 702 C CA . MET A 1 96 ? 13.199 4.859 -6.623 1.00 95.31 96 MET A CA 1
ATOM 703 C C . MET A 1 96 ? 13.170 3.553 -7.425 1.00 95.31 96 MET A C 1
ATOM 705 O O . MET A 1 96 ? 13.837 3.451 -8.457 1.00 95.31 96 MET A O 1
ATOM 709 N N . VAL A 1 97 ? 12.374 2.574 -6.987 1.00 95.62 97 VAL A N 1
ATOM 710 C CA . VAL A 1 97 ? 12.203 1.290 -7.685 1.00 95.62 97 VAL A CA 1
ATOM 711 C C . VAL A 1 97 ? 11.590 1.519 -9.065 1.00 95.62 97 VAL A C 1
ATOM 713 O O . VAL A 1 97 ? 12.152 1.060 -10.057 1.00 95.62 97 VAL A O 1
ATOM 716 N N . SER A 1 98 ? 10.509 2.300 -9.152 1.00 93.56 98 SER A N 1
ATOM 717 C CA . SER A 1 98 ? 9.836 2.615 -10.421 1.00 93.56 98 SER A CA 1
ATOM 718 C C . SER A 1 98 ? 10.793 3.249 -11.430 1.00 93.56 98 SER A C 1
ATOM 720 O O . SER A 1 98 ? 10.821 2.853 -12.596 1.00 93.56 98 SER A O 1
ATOM 722 N N . ARG A 1 99 ? 11.642 4.180 -10.978 1.00 94.44 99 ARG A N 1
ATOM 723 C CA . ARG A 1 99 ? 12.658 4.810 -11.825 1.00 94.44 99 ARG A CA 1
ATOM 724 C C . ARG A 1 99 ? 13.692 3.803 -12.336 1.00 94.44 99 ARG A C 1
ATOM 726 O O . ARG A 1 99 ? 13.977 3.799 -13.529 1.00 94.44 99 ARG A O 1
ATOM 733 N N . ARG A 1 100 ? 14.239 2.941 -11.472 1.00 93.94 100 ARG A N 1
ATOM 734 C CA . ARG A 1 100 ? 15.258 1.946 -11.870 1.00 93.94 100 ARG A CA 1
ATOM 735 C C . ARG A 1 100 ? 14.702 0.870 -12.803 1.00 93.94 100 ARG A C 1
ATOM 737 O O . ARG A 1 100 ? 15.388 0.458 -13.736 1.00 93.94 100 ARG A O 1
ATOM 744 N N . ILE A 1 101 ? 13.447 0.471 -12.601 1.00 94.00 101 ILE A N 1
ATOM 745 C CA . ILE A 1 101 ? 12.726 -0.401 -13.536 1.00 94.00 101 ILE A CA 1
ATOM 746 C C . ILE A 1 101 ? 12.530 0.302 -14.889 1.00 94.00 101 ILE A C 1
ATOM 748 O O . ILE A 1 101 ? 12.776 -0.309 -15.930 1.00 94.00 101 ILE A O 1
ATOM 752 N N . GLY A 1 102 ? 12.175 1.592 -14.891 1.00 90.94 102 GLY A N 1
ATOM 753 C CA . GLY A 1 102 ? 12.079 2.408 -16.108 1.00 90.94 102 GLY A CA 1
ATOM 754 C C . GLY A 1 102 ? 13.408 2.551 -16.863 1.00 90.94 102 GLY A C 1
ATOM 755 O O . GLY A 1 102 ? 13.425 2.500 -18.089 1.00 90.94 102 GLY A O 1
ATOM 756 N N . GLU A 1 103 ? 14.531 2.636 -16.144 1.00 93.50 103 GLU A N 1
ATOM 757 C CA . GLU A 1 103 ? 15.900 2.637 -16.694 1.00 93.50 103 GLU A CA 1
ATOM 758 C C . GLU A 1 103 ? 16.356 1.248 -17.202 1.00 93.50 103 GLU A C 1
ATOM 760 O O . GLU A 1 103 ? 17.509 1.088 -17.600 1.00 93.50 103 GLU A O 1
ATOM 765 N N . LYS A 1 104 ? 15.472 0.235 -17.198 1.00 91.62 104 LYS A N 1
ATOM 766 C CA . LYS A 1 104 ? 15.763 -1.162 -17.573 1.00 91.62 104 LYS A CA 1
ATOM 767 C C . LYS A 1 104 ? 16.890 -1.796 -16.741 1.00 91.62 104 LYS A C 1
ATOM 769 O O . LYS A 1 104 ? 17.556 -2.718 -17.205 1.00 91.62 104 LYS A O 1
ATOM 774 N N . ASN A 1 105 ? 17.068 -1.344 -15.496 1.00 94.00 105 ASN A N 1
ATOM 775 C CA . ASN A 1 105 ? 18.057 -1.869 -14.555 1.00 94.00 105 ASN A CA 1
ATOM 776 C C . ASN A 1 105 ? 17.372 -2.538 -13.340 1.00 94.00 105 ASN A C 1
ATOM 778 O O . ASN A 1 105 ? 17.255 -1.930 -12.268 1.00 94.00 105 ASN A O 1
ATOM 782 N N . PRO A 1 106 ? 16.893 -3.790 -13.487 1.00 91.56 106 PRO A N 1
ATOM 783 C CA . PRO A 1 106 ? 16.170 -4.491 -12.426 1.00 91.56 106 PRO A CA 1
ATOM 784 C C . PRO A 1 106 ? 17.061 -4.870 -11.235 1.00 91.56 106 PRO A C 1
ATOM 786 O O . PRO A 1 106 ? 16.575 -4.932 -10.109 1.00 91.56 106 PRO A O 1
ATOM 789 N N . GLU A 1 107 ? 18.363 -5.069 -11.444 1.00 94.69 107 GLU A N 1
ATOM 790 C CA . GLU A 1 107 ? 19.325 -5.399 -10.381 1.00 94.69 107 GLU A CA 1
ATOM 791 C C . GLU A 1 107 ? 19.468 -4.242 -9.386 1.00 94.69 107 GLU A C 1
ATOM 793 O O . GLU A 1 107 ? 19.411 -4.418 -8.162 1.00 94.69 107 GLU A O 1
ATOM 798 N N . ALA A 1 108 ? 19.581 -3.022 -9.912 1.00 92.44 108 ALA A N 1
ATOM 799 C CA . ALA A 1 108 ? 19.651 -1.828 -9.089 1.00 92.44 108 ALA A CA 1
ATOM 800 C C . ALA A 1 108 ? 18.302 -1.509 -8.417 1.00 92.44 108 ALA A C 1
ATOM 802 O O . ALA A 1 108 ? 18.292 -0.971 -7.308 1.00 92.44 108 ALA A O 1
ATOM 803 N N . ALA A 1 109 ? 17.177 -1.860 -9.051 1.00 93.56 109 ALA A N 1
ATOM 804 C CA . ALA A 1 109 ? 15.848 -1.769 -8.443 1.00 93.56 109 ALA A CA 1
ATOM 805 C C . ALA A 1 109 ? 15.701 -2.737 -7.255 1.00 93.56 109 ALA A C 1
ATOM 807 O O . ALA A 1 109 ? 15.259 -2.328 -6.181 1.00 93.56 109 ALA A O 1
ATOM 808 N N . ALA A 1 110 ? 16.139 -3.989 -7.417 1.00 94.44 110 ALA A N 1
ATOM 809 C CA . ALA A 1 110 ? 16.126 -4.997 -6.359 1.00 94.44 110 ALA A CA 1
ATOM 810 C C . ALA A 1 110 ? 17.004 -4.582 -5.171 1.00 94.44 110 ALA A C 1
ATOM 812 O O . ALA A 1 110 ? 16.587 -4.690 -4.020 1.00 94.44 110 ALA A O 1
ATOM 813 N N . THR A 1 111 ? 18.189 -4.029 -5.444 1.00 95.06 111 THR A N 1
ATOM 814 C CA . THR A 1 111 ? 19.088 -3.526 -4.395 1.00 95.06 111 THR A CA 1
ATOM 815 C C . THR A 1 111 ? 18.437 -2.397 -3.594 1.00 95.06 111 THR A C 1
ATOM 817 O O . THR A 1 111 ? 18.457 -2.429 -2.364 1.00 95.06 111 THR A O 1
ATOM 820 N N . ALA A 1 112 ? 17.809 -1.429 -4.271 1.00 92.75 112 ALA A N 1
ATOM 821 C CA . ALA A 1 112 ? 17.098 -0.332 -3.612 1.00 92.75 112 ALA A CA 1
ATOM 822 C C . ALA A 1 112 ? 15.903 -0.830 -2.777 1.00 92.75 112 ALA A C 1
ATOM 824 O O . ALA A 1 112 ? 15.688 -0.347 -1.665 1.00 92.75 112 ALA A O 1
ATOM 825 N N . ALA A 1 113 ? 15.158 -1.821 -3.276 1.00 93.31 113 ALA A N 1
ATOM 826 C CA . ALA A 1 113 ? 14.058 -2.441 -2.539 1.00 93.31 113 ALA A CA 1
ATOM 827 C C . ALA A 1 113 ? 14.551 -3.150 -1.265 1.00 93.31 113 ALA A C 1
ATOM 829 O O . ALA A 1 113 ? 13.995 -2.943 -0.189 1.00 93.31 113 ALA A O 1
ATOM 830 N N . VAL A 1 114 ? 15.636 -3.927 -1.352 1.00 94.81 114 VAL A N 1
ATOM 831 C CA . VAL A 1 114 ? 16.233 -4.606 -0.188 1.00 94.81 114 VAL A CA 1
ATOM 832 C C . VAL A 1 114 ? 16.765 -3.600 0.834 1.00 94.81 114 VAL A C 1
ATOM 834 O O . VAL A 1 114 ? 16.555 -3.778 2.031 1.00 94.81 114 VAL A O 1
ATOM 837 N N . GLN A 1 115 ? 17.407 -2.518 0.389 1.00 93.38 115 GLN A N 1
ATOM 838 C CA . GLN A 1 115 ? 17.853 -1.441 1.280 1.00 93.38 115 GLN A CA 1
ATOM 839 C C . GLN A 1 115 ? 16.682 -0.779 2.012 1.00 93.38 115 GLN A C 1
ATOM 841 O O . GLN A 1 115 ? 16.781 -0.519 3.209 1.00 93.38 115 GLN A O 1
ATOM 846 N N . ALA A 1 116 ? 15.565 -0.547 1.322 1.00 92.00 116 ALA A N 1
ATOM 847 C CA . ALA A 1 116 ? 14.362 -0.013 1.946 1.00 92.00 116 ALA A CA 1
ATOM 848 C C . ALA A 1 116 ? 13.756 -0.975 2.978 1.00 92.00 116 ALA A C 1
ATOM 850 O O . ALA A 1 116 ? 13.333 -0.527 4.039 1.00 92.00 116 ALA A O 1
ATOM 851 N N . ILE A 1 117 ? 13.773 -2.286 2.714 1.00 92.19 117 ILE A N 1
ATOM 852 C CA . ILE A 1 117 ? 13.338 -3.301 3.686 1.00 92.19 117 ILE A CA 1
ATOM 853 C C . ILE A 1 117 ? 14.234 -3.274 4.931 1.00 92.19 117 ILE A C 1
ATOM 855 O O . ILE A 1 117 ? 13.718 -3.262 6.044 1.00 92.19 117 ILE A O 1
ATOM 859 N N . TRP A 1 118 ? 15.560 -3.207 4.768 1.00 92.94 118 TRP A N 1
ATOM 860 C CA . TRP A 1 118 ? 16.487 -3.089 5.901 1.00 92.94 118 TRP A CA 1
ATOM 861 C C . TRP A 1 118 ? 16.261 -1.820 6.719 1.00 92.94 118 TRP A C 1
ATOM 863 O O . TRP A 1 118 ? 16.275 -1.879 7.946 1.00 92.94 118 TRP A O 1
ATOM 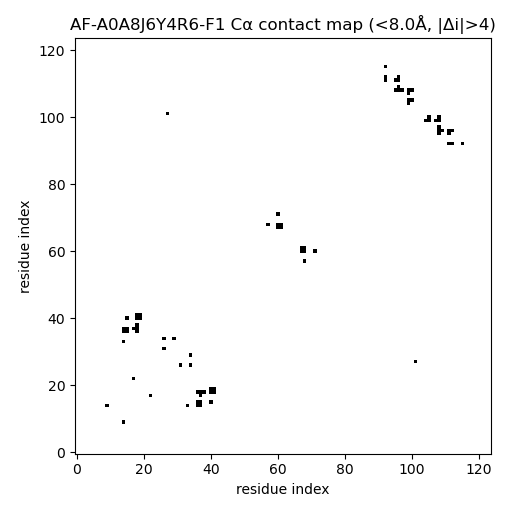873 N N . LEU A 1 119 ? 16.023 -0.688 6.051 1.00 89.50 119 LEU A N 1
ATOM 874 C CA . LEU A 1 119 ? 15.654 0.558 6.721 1.00 89.50 119 LEU A CA 1
ATOM 875 C C . LEU A 1 119 ? 14.333 0.409 7.482 1.00 89.50 119 LEU A C 1
ATOM 877 O O . LEU A 1 119 ? 14.256 0.830 8.629 1.00 89.50 119 LEU A O 1
ATOM 881 N N . GLY A 1 120 ? 13.328 -0.231 6.881 1.00 86.12 120 GLY A N 1
ATOM 882 C CA . GLY A 1 120 ? 12.046 -0.506 7.528 1.00 86.12 120 GLY A CA 1
ATOM 883 C C . GLY A 1 120 ? 12.190 -1.372 8.780 1.00 86.12 120 GLY A C 1
ATOM 884 O O . GLY A 1 120 ? 11.660 -1.014 9.823 1.00 86.12 120 GLY A O 1
ATOM 885 N N . ILE A 1 121 ? 12.965 -2.460 8.709 1.00 87.25 121 ILE A N 1
ATOM 886 C CA . ILE A 1 121 ? 13.246 -3.335 9.861 1.00 87.25 121 ILE A CA 1
ATOM 887 C C . ILE A 1 121 ? 14.037 -2.596 10.946 1.00 87.25 121 ILE A C 1
ATOM 889 O O . ILE A 1 121 ? 13.802 -2.827 12.121 1.00 87.25 121 ILE A O 1
ATOM 893 N N . GLY A 1 122 ? 14.978 -1.726 10.573 1.00 82.56 122 GLY A N 1
ATOM 894 C CA . GLY A 1 122 ? 15.766 -0.963 11.545 1.00 82.56 122 GLY A CA 1
ATOM 895 C C . GLY A 1 122 ? 14.990 0.161 12.239 1.00 82.56 122 GLY A C 1
ATOM 896 O O . GLY A 1 122 ? 15.405 0.607 13.306 1.00 82.56 122 GLY A O 1
ATOM 897 N N . VAL A 1 123 ? 13.904 0.641 11.625 1.00 76.25 123 VAL A N 1
ATOM 898 C CA . VAL A 1 123 ? 13.010 1.672 12.180 1.00 76.25 123 VAL A CA 1
ATOM 899 C C . VAL A 1 123 ? 11.856 1.061 12.987 1.00 76.25 123 VAL A C 1
ATOM 901 O O . VAL A 1 123 ? 11.351 1.726 13.892 1.00 76.25 123 VAL A O 1
ATOM 904 N N . SER A 1 124 ? 11.431 -0.161 12.648 1.00 62.72 124 SER A N 1
ATOM 905 C CA . SER A 1 124 ? 10.345 -0.900 13.309 1.00 62.72 124 SER A CA 1
ATOM 906 C C . SER A 1 124 ? 10.769 -1.572 14.612 1.00 62.72 124 SER A C 1
ATOM 908 O O . SER A 1 124 ? 9.832 -1.846 15.395 1.00 62.72 124 SER A O 1
#

Solvent-accessible surface area (backbone atoms only — not comparable to full-atom values): 7185 Å² total; per-residue (Å²): 144,80,84,86,79,74,88,75,84,72,53,67,69,58,51,54,51,42,33,75,67,66,64,94,69,69,75,87,60,82,62,64,72,58,43,49,51,37,55,44,53,56,52,53,52,49,54,51,52,51,53,51,48,56,52,52,52,51,57,58,42,48,73,77,31,73,68,49,39,55,52,49,55,55,49,50,58,54,47,51,62,62,42,49,57,56,52,50,50,50,51,52,49,51,52,53,32,54,49,27,49,67,7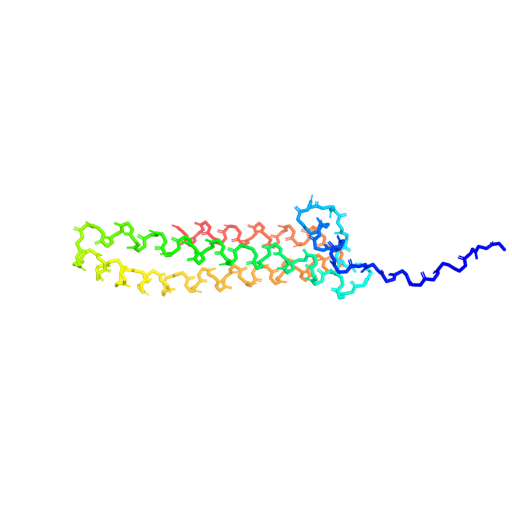0,74,34,57,69,63,17,52,50,53,51,51,52,48,50,52,51,50,63,74,74,105

Sequence (124 aa):
MVNAESPTEHSFFATVRDAIKGVPHDYTSGNLGRAIILLAVPMVLEMVMESVFAVCDIFFVARIGTDAVATVGLTESLLTLLYAVAIGLAMATTAMVSRRIGEKNPEAAATAAVQAIWLGIGVS